Protein AF-A0AA35Q0X4-F1 (afdb_monomer)

InterPro domains:
  IPR004014 Cation-transporting P-type ATPase, N-terminal [PF00690] (19-60)
  IPR023298 P-type ATPase, transmembrane domain superfamily [SSF81665] (17-56)

Solvent-accessible surface area (backbone atoms only — not comparable to full-atom values): 4607 Å² total; per-residue (Å²): 129,84,78,85,72,82,80,69,72,91,84,68,101,56,67,74,91,77,46,55,73,67,56,45,26,60,74,67,71,36,45,91,90,74,44,69,53,73,67,58,50,55,53,47,60,73,69,34,76,77,99,65,82,89,80,67,83,86,77,62,74,78,80,78,114

Mean predicted aligned error: 9.2 Å

Sequence (65 aa):
MPKSQTVITAEYPKHPFLLTVEETAQALNTDIDKGLTTAQVNELHSKYPPNELDVGGTVPCSSML

Radius of gyration: 17.83 Å; Cα contacts (8 Å, |Δi|>4): 20; chains: 1; bounding box: 43×41×32 Å

Structure (mmCIF, N/CA/C/O backbone):
data_AF-A0AA35Q0X4-F1
#
_entry.id   AF-A0AA35Q0X4-F1
#
loop_
_atom_site.group_PDB
_atom_site.id
_atom_site.type_symbol
_atom_site.label_atom_id
_atom_site.label_alt_id
_atom_site.label_comp_id
_atom_site.label_asym_id
_atom_site.label_entity_id
_atom_site.label_seq_id
_atom_site.pdbx_PDB_ins_code
_atom_site.Cartn_x
_atom_site.Cartn_y
_atom_site.Cartn_z
_atom_site.occupancy
_atom_site.B_iso_or_equiv
_atom_site.auth_seq_id
_atom_site.auth_comp_id
_atom_site.auth_asym_id
_atom_site.auth_atom_id
_atom_site.pdbx_PDB_model_num
ATOM 1 N N . MET A 1 1 ? 33.584 -6.859 -5.027 1.00 42.44 1 MET A N 1
ATOM 2 C CA . MET A 1 1 ? 33.115 -6.632 -3.644 1.00 42.44 1 MET A CA 1
ATOM 3 C C . MET A 1 1 ? 31.598 -6.619 -3.692 1.00 42.44 1 MET A C 1
ATOM 5 O O . MET A 1 1 ? 31.091 -5.818 -4.474 1.00 42.44 1 MET A O 1
ATOM 9 N N . PRO A 1 2 ? 30.871 -7.506 -2.989 1.00 47.16 2 PRO A 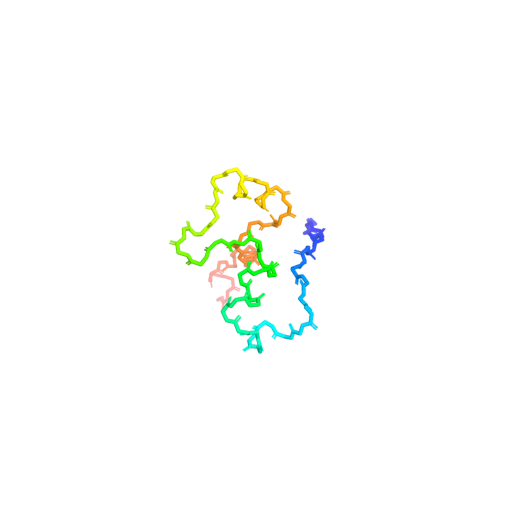N 1
ATOM 10 C CA . PRO A 1 2 ? 29.421 -7.369 -2.914 1.00 47.16 2 PRO A CA 1
ATOM 11 C C . PRO A 1 2 ? 29.125 -6.038 -2.222 1.00 47.16 2 PRO A C 1
ATOM 13 O O . PRO A 1 2 ? 29.741 -5.710 -1.204 1.00 47.16 2 PRO A O 1
ATOM 16 N N . LYS A 1 3 ? 28.271 -5.215 -2.831 1.00 49.59 3 LYS A N 1
ATOM 17 C CA . LYS A 1 3 ? 27.837 -3.963 -2.214 1.00 49.59 3 LYS A CA 1
ATOM 18 C C . LYS A 1 3 ? 27.093 -4.339 -0.936 1.00 49.59 3 LYS A C 1
ATOM 20 O O . LYS A 1 3 ? 26.146 -5.114 -0.992 1.00 49.59 3 LYS A O 1
ATOM 25 N N . SER A 1 4 ? 27.541 -3.825 0.206 1.00 52.09 4 SER A N 1
ATOM 26 C CA . SER A 1 4 ? 26.808 -3.973 1.461 1.00 52.09 4 SER A CA 1
ATOM 27 C C . SER A 1 4 ? 25.533 -3.141 1.339 1.00 52.09 4 SER A C 1
ATOM 29 O O . SER A 1 4 ? 25.565 -1.921 1.498 1.00 52.09 4 SER A O 1
ATOM 31 N N . GLN A 1 5 ? 24.439 -3.774 0.922 1.00 58.91 5 GLN A N 1
ATOM 32 C CA . GLN A 1 5 ? 23.145 -3.122 0.800 1.00 58.91 5 GLN A CA 1
ATOM 33 C C . GLN A 1 5 ? 22.583 -2.955 2.211 1.00 58.91 5 GLN A C 1
ATOM 35 O O . GLN A 1 5 ? 22.293 -3.939 2.889 1.00 58.91 5 GLN A O 1
ATOM 40 N N . THR A 1 6 ? 22.441 -1.715 2.676 1.00 60.28 6 THR A N 1
ATOM 41 C CA . THR A 1 6 ? 21.684 -1.439 3.900 1.00 60.28 6 THR A CA 1
ATOM 42 C C . THR A 1 6 ? 20.240 -1.867 3.656 1.00 60.28 6 THR A C 1
ATOM 44 O O . THR A 1 6 ? 19.527 -1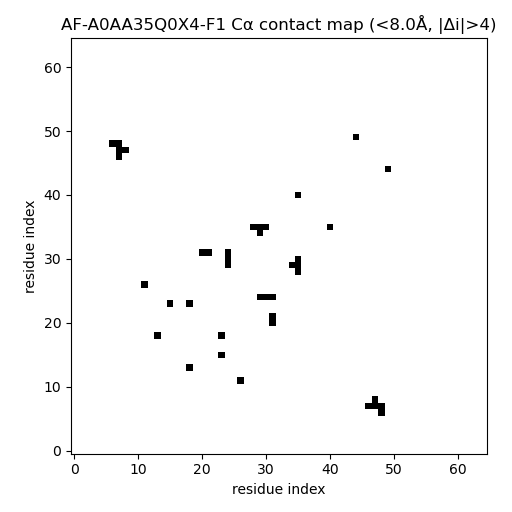.235 2.876 1.00 60.28 6 THR A O 1
ATOM 47 N N . VAL A 1 7 ? 19.820 -2.970 4.276 1.00 66.44 7 VAL A N 1
ATOM 48 C CA . VAL A 1 7 ? 18.450 -3.473 4.157 1.00 66.44 7 VAL A CA 1
ATOM 49 C C . VAL A 1 7 ? 17.549 -2.567 4.988 1.00 66.44 7 VAL A C 1
ATOM 51 O O . VAL A 1 7 ? 17.503 -2.668 6.211 1.00 66.44 7 VAL A O 1
ATOM 54 N N . ILE A 1 8 ? 16.854 -1.645 4.325 1.00 75.12 8 ILE A N 1
ATOM 55 C CA . ILE A 1 8 ? 15.796 -0.853 4.950 1.00 75.12 8 ILE A CA 1
ATOM 56 C C . ILE A 1 8 ? 14.559 -1.751 5.027 1.00 75.12 8 ILE A C 1
ATOM 58 O O . ILE A 1 8 ? 13.911 -2.013 4.015 1.00 75.12 8 ILE A O 1
ATOM 62 N N . THR A 1 9 ? 14.257 -2.260 6.220 1.00 77.19 9 THR A N 1
ATOM 63 C CA . THR A 1 9 ? 13.068 -3.081 6.487 1.00 77.19 9 THR A CA 1
ATOM 64 C C . THR A 1 9 ? 11.879 -2.212 6.890 1.00 77.19 9 THR A C 1
ATOM 66 O O . THR A 1 9 ? 12.047 -1.136 7.461 1.00 77.19 9 THR A O 1
ATOM 69 N N . ALA A 1 10 ? 10.659 -2.670 6.610 1.00 80.62 10 ALA A N 1
ATOM 70 C CA . ALA A 1 10 ? 9.459 -2.050 7.164 1.00 80.62 10 ALA A CA 1
ATOM 71 C C . ALA A 1 10 ? 9.313 -2.407 8.654 1.00 80.62 10 ALA A C 1
ATOM 73 O O . ALA A 1 10 ? 9.522 -3.558 9.037 1.00 80.62 10 ALA A O 1
ATOM 74 N N . GLU A 1 11 ? 8.943 -1.427 9.478 1.00 83.94 11 GLU A N 1
ATOM 75 C CA . GLU A 1 11 ? 8.710 -1.606 10.914 1.00 83.94 11 GLU A CA 1
ATOM 76 C C . GLU A 1 11 ? 7.213 -1.557 11.227 1.00 83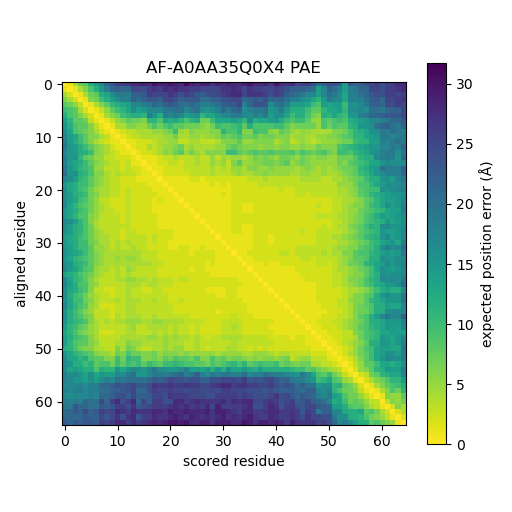.94 11 GLU A C 1
ATOM 78 O O . GLU A 1 11 ? 6.478 -0.753 10.654 1.00 83.94 11 GLU A O 1
ATOM 83 N N . TYR A 1 12 ? 6.769 -2.411 12.153 1.00 85.81 12 TYR A N 1
ATOM 84 C CA . TYR A 1 12 ? 5.364 -2.548 12.539 1.00 85.81 12 TYR A CA 1
ATOM 85 C C . TYR A 1 12 ? 5.224 -2.603 14.069 1.00 85.81 12 TYR A C 1
ATOM 87 O O . TYR A 1 12 ? 6.126 -3.116 14.735 1.00 85.81 12 TYR A O 1
ATOM 95 N N . PRO A 1 13 ? 4.089 -2.160 14.649 1.00 83.25 13 PRO A N 1
ATOM 96 C CA . PRO A 1 13 ? 3.880 -2.176 16.105 1.00 83.25 13 PRO A CA 1
ATOM 97 C C . PRO A 1 13 ? 3.871 -3.578 16.740 1.00 83.25 13 PRO A C 1
ATOM 99 O O . PRO A 1 13 ? 4.172 -3.737 17.920 1.00 83.25 13 PRO A O 1
ATOM 102 N N . LYS A 1 14 ? 3.491 -4.595 15.963 1.00 88.44 14 LYS A N 1
ATOM 103 C CA . LYS A 1 14 ? 3.499 -6.025 16.307 1.00 88.44 14 LYS A CA 1
ATOM 104 C C . LYS A 1 14 ? 3.814 -6.822 15.043 1.00 88.44 14 LYS A C 1
ATOM 106 O O . LYS A 1 14 ? 3.807 -6.263 13.946 1.00 88.44 14 LYS A O 1
ATOM 111 N N . HIS A 1 15 ? 4.085 -8.121 15.186 1.00 88.19 15 HIS A N 1
ATOM 112 C CA . HIS A 1 15 ? 4.346 -8.979 14.029 1.00 88.19 15 HIS A CA 1
ATOM 113 C C . HIS A 1 15 ? 3.198 -8.847 13.002 1.00 88.19 15 HIS A C 1
ATOM 115 O O . HIS A 1 15 ? 2.047 -9.027 13.408 1.00 88.19 15 HIS A O 1
ATOM 121 N N . PRO A 1 16 ? 3.465 -8.563 11.708 1.00 86.06 16 PRO A N 1
ATOM 122 C CA . PRO A 1 16 ? 2.428 -8.190 10.733 1.00 86.06 16 PRO A CA 1
ATOM 123 C C . PRO A 1 16 ? 1.278 -9.189 10.614 1.00 86.06 16 PRO A C 1
ATOM 125 O O . PRO A 1 16 ? 0.130 -8.804 10.449 1.00 86.06 16 PRO A O 1
ATOM 128 N N . PHE A 1 17 ? 1.575 -10.480 10.779 1.00 92.44 17 PHE A N 1
ATOM 129 C CA . PHE A 1 17 ? 0.573 -11.552 10.772 1.00 92.44 17 PHE A CA 1
ATOM 130 C C . PHE A 1 17 ? -0.512 -11.418 11.863 1.00 92.44 17 PHE A C 1
ATOM 132 O O . PHE A 1 17 ? -1.565 -12.034 11.762 1.00 92.44 17 PHE A O 1
ATOM 139 N N . LEU A 1 18 ? -0.253 -10.644 12.921 1.00 95.38 18 LEU A N 1
ATOM 140 C CA . LEU A 1 18 ? -1.172 -10.419 14.042 1.00 95.38 18 LEU A CA 1
ATOM 141 C C . LEU A 1 18 ? -1.974 -9.114 13.907 1.00 95.38 18 LEU A C 1
ATOM 143 O O . LEU A 1 18 ? -2.686 -8.734 14.841 1.00 95.38 18 LEU A O 1
ATOM 147 N N . LEU A 1 19 ? -1.806 -8.384 12.804 1.00 94.06 19 LEU A N 1
ATOM 148 C CA . LEU A 1 19 ? -2.572 -7.177 12.519 1.00 94.06 19 LEU A CA 1
ATOM 149 C C . LEU A 1 19 ? -3.930 -7.547 11.916 1.00 94.06 19 LEU A C 1
ATOM 151 O O . LEU A 1 19 ? -4.030 -8.484 11.123 1.00 94.06 19 LEU A O 1
ATOM 155 N N . THR A 1 20 ? -4.976 -6.795 12.259 1.00 96.06 20 THR A N 1
ATOM 156 C CA . THR A 1 20 ? -6.219 -6.825 11.477 1.00 96.06 20 THR A CA 1
ATOM 157 C C . THR A 1 20 ? -5.990 -6.206 10.098 1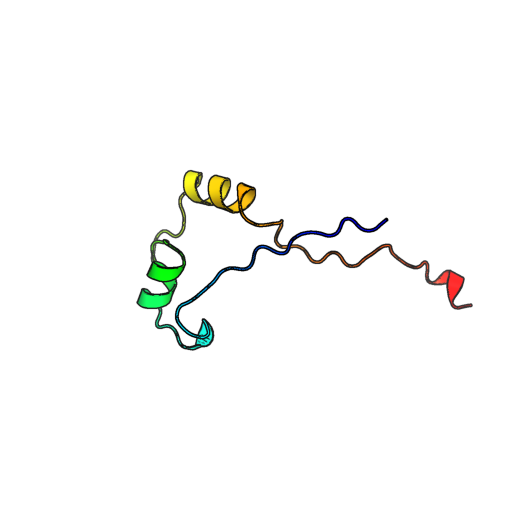.00 96.06 20 THR A C 1
ATOM 159 O O . THR A 1 20 ? -4.938 -5.620 9.814 1.00 96.06 20 THR A O 1
ATOM 162 N N . VAL A 1 21 ? -6.987 -6.315 9.221 1.00 95.31 21 VAL A N 1
ATOM 163 C CA . VAL A 1 21 ? -6.934 -5.698 7.890 1.00 95.31 21 VAL A CA 1
ATOM 164 C C . VAL A 1 21 ? -6.763 -4.180 8.007 1.00 95.31 21 VAL A C 1
ATOM 166 O O . VAL A 1 21 ? -5.899 -3.607 7.350 1.00 95.31 21 VAL A O 1
ATOM 169 N N . GLU A 1 22 ? -7.517 -3.539 8.898 1.00 96.19 22 GLU A N 1
ATOM 170 C CA . GLU A 1 22 ? -7.493 -2.092 9.122 1.00 96.19 22 GLU A CA 1
ATOM 171 C C . GLU A 1 22 ? -6.155 -1.635 9.708 1.00 96.19 22 GLU A C 1
ATOM 173 O O . GLU A 1 22 ? -5.569 -0.664 9.231 1.00 96.19 22 GLU A O 1
ATOM 178 N N . GLU A 1 23 ? -5.632 -2.364 10.700 1.00 95.19 23 GLU A N 1
ATOM 179 C CA . GLU A 1 23 ? -4.317 -2.079 11.283 1.00 95.19 23 GLU A CA 1
ATOM 180 C C . GLU A 1 23 ? -3.198 -2.228 10.240 1.00 95.19 23 GLU A C 1
ATOM 182 O O . GLU A 1 23 ? -2.258 -1.433 10.218 1.00 95.19 23 GLU A O 1
ATOM 187 N N . THR A 1 24 ? -3.305 -3.219 9.349 1.00 93.75 24 THR A N 1
ATOM 188 C CA . THR A 1 24 ? -2.347 -3.434 8.255 1.00 93.75 24 THR A CA 1
ATOM 189 C C . THR A 1 24 ? -2.406 -2.296 7.241 1.00 93.75 24 THR A C 1
ATOM 191 O O . THR A 1 24 ? -1.369 -1.747 6.871 1.00 93.75 24 THR A O 1
ATOM 194 N N . ALA A 1 25 ? -3.612 -1.906 6.819 1.00 95.31 25 ALA A N 1
ATOM 195 C CA . ALA A 1 25 ? -3.820 -0.811 5.877 1.00 95.31 25 ALA A CA 1
ATOM 196 C C . ALA A 1 25 ? -3.272 0.514 6.426 1.00 95.31 25 ALA A C 1
ATOM 198 O O . ALA A 1 25 ? -2.577 1.244 5.718 1.00 95.31 25 ALA A O 1
ATOM 199 N N . GLN A 1 26 ? -3.494 0.778 7.716 1.00 94.50 26 GLN A N 1
ATOM 200 C CA . GLN A 1 26 ? -2.948 1.947 8.395 1.00 94.50 26 GLN A CA 1
ATOM 201 C C . GLN A 1 26 ? -1.417 1.898 8.498 1.00 94.50 26 GLN A C 1
ATOM 203 O O . GLN A 1 26 ? -0.759 2.893 8.199 1.00 94.50 26 GLN A O 1
ATOM 208 N N . ALA A 1 27 ? -0.837 0.755 8.878 1.00 92.75 27 ALA A N 1
ATOM 209 C CA . ALA A 1 27 ? 0.615 0.601 8.989 1.00 92.75 27 ALA A CA 1
ATOM 210 C C . ALA A 1 27 ? 1.334 0.760 7.638 1.00 92.75 27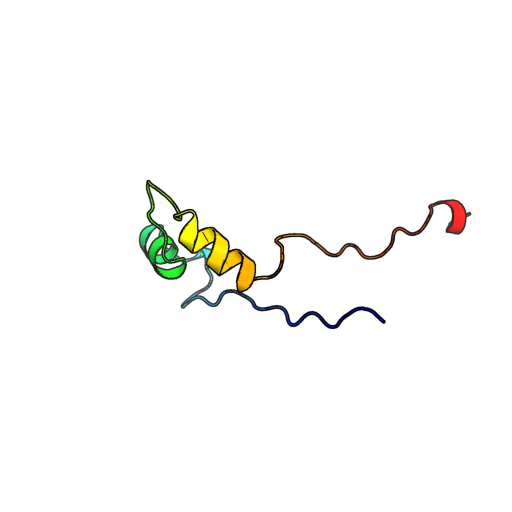 ALA A C 1
ATOM 212 O O . ALA A 1 27 ? 2.444 1.287 7.585 1.00 92.75 27 ALA A O 1
ATOM 213 N N . LEU A 1 28 ? 0.691 0.339 6.545 1.00 92.62 28 LEU A N 1
ATOM 214 C CA . LEU A 1 28 ? 1.205 0.468 5.179 1.00 92.62 28 LEU A CA 1
ATOM 215 C C . LEU A 1 28 ? 0.783 1.770 4.483 1.00 92.62 28 LEU A C 1
ATOM 217 O O . LEU A 1 28 ? 1.203 2.013 3.353 1.00 92.62 28 LEU A O 1
ATOM 221 N N . ASN A 1 29 ? -0.026 2.604 5.146 1.00 94.62 29 ASN A N 1
ATOM 222 C CA . ASN A 1 29 ? -0.599 3.835 4.602 1.00 94.62 29 ASN A CA 1
ATOM 223 C C . ASN A 1 29 ? -1.268 3.629 3.225 1.00 94.62 29 ASN A C 1
ATOM 225 O O . ASN A 1 29 ? -1.007 4.359 2.263 1.00 94.62 29 ASN A O 1
ATOM 229 N N . THR A 1 30 ? -2.106 2.597 3.128 1.00 97.19 30 THR A N 1
ATOM 230 C CA . THR A 1 30 ? -2.817 2.216 1.905 1.00 97.19 30 THR A CA 1
ATOM 231 C C . THR A 1 30 ? -4.323 2.140 2.136 1.00 97.19 30 THR A C 1
ATOM 233 O O . THR A 1 30 ? -4.782 1.913 3.254 1.00 97.19 30 THR A O 1
ATOM 236 N N . ASP A 1 31 ? -5.093 2.349 1.073 1.00 98.06 31 ASP A N 1
ATOM 237 C CA . ASP A 1 31 ? -6.541 2.166 1.084 1.00 98.06 31 ASP A CA 1
ATOM 238 C C . ASP A 1 31 ? -6.874 0.690 0.821 1.00 98.06 31 ASP A C 1
ATOM 240 O O . ASP A 1 31 ? -6.275 0.062 -0.052 1.00 98.06 31 ASP A O 1
ATOM 244 N N . ILE A 1 32 ? -7.825 0.133 1.572 1.00 97.56 32 ILE A N 1
ATOM 245 C CA . ILE A 1 32 ? -8.179 -1.293 1.495 1.00 97.56 32 ILE A CA 1
ATOM 246 C C . ILE A 1 32 ? -8.772 -1.655 0.126 1.00 97.56 32 ILE A C 1
ATOM 248 O O . ILE A 1 32 ? -8.471 -2.722 -0.406 1.00 97.56 32 ILE A O 1
ATOM 252 N N . ASP A 1 33 ? -9.575 -0.769 -0.460 1.00 97.94 33 ASP A N 1
ATOM 253 C CA . ASP A 1 33 ? -10.307 -1.047 -1.696 1.00 97.94 33 ASP A CA 1
ATOM 254 C C . ASP A 1 33 ? -9.555 -0.555 -2.938 1.00 97.94 33 ASP A C 1
ATOM 256 O O . ASP A 1 33 ? -9.702 -1.099 -4.033 1.00 97.94 33 ASP A O 1
ATOM 260 N N . LYS A 1 34 ? -8.760 0.507 -2.783 1.00 97.62 34 LYS A N 1
ATOM 261 C CA . LYS A 1 34 ? -8.110 1.221 -3.893 1.00 97.62 34 LYS A CA 1
ATOM 262 C C . LYS A 1 34 ? -6.604 1.003 -3.954 1.00 97.62 34 LYS A C 1
ATOM 264 O O . LYS A 1 34 ? -6.001 1.289 -4.988 1.00 97.62 34 LYS A O 1
ATOM 269 N N . GLY A 1 35 ? -5.997 0.512 -2.878 1.00 97.25 35 GLY A N 1
ATOM 270 C CA . GLY A 1 35 ? -4.558 0.324 -2.773 1.00 97.25 35 GLY A CA 1
ATOM 271 C C . GLY A 1 35 ? -3.775 1.640 -2.726 1.00 97.25 35 GLY A C 1
ATOM 272 O O . GLY A 1 35 ? -4.261 2.680 -2.276 1.00 97.25 35 GLY A O 1
ATOM 273 N N . LEU A 1 36 ? -2.512 1.578 -3.155 1.00 97.81 36 LEU A N 1
ATOM 274 C CA . LEU A 1 36 ? -1.610 2.728 -3.228 1.00 97.81 36 LEU A CA 1
ATOM 275 C C . LEU A 1 36 ? -1.802 3.510 -4.529 1.00 97.81 36 LEU A C 1
ATOM 277 O O . LEU A 1 36 ? -1.996 2.945 -5.604 1.00 97.81 36 LEU A O 1
ATOM 281 N N . THR A 1 37 ? -1.643 4.825 -4.445 1.00 98.19 37 THR A N 1
ATOM 282 C CA . THR A 1 37 ? -1.554 5.685 -5.629 1.00 98.19 37 THR A CA 1
ATOM 283 C C . THR A 1 37 ? -0.208 5.522 -6.339 1.00 98.19 37 THR A C 1
ATOM 285 O O . THR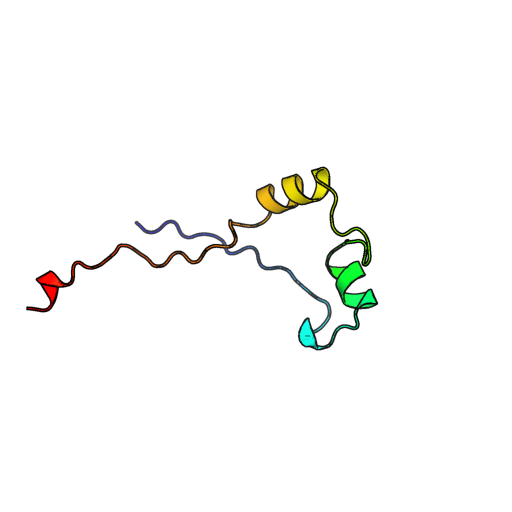 A 1 37 ? 0.802 5.165 -5.732 1.00 98.19 37 THR A O 1
ATOM 288 N N . THR A 1 38 ? -0.150 5.877 -7.625 1.00 98.00 38 THR A N 1
ATOM 289 C CA . THR A 1 38 ? 1.107 5.881 -8.396 1.00 98.00 38 THR A CA 1
ATOM 290 C C . THR A 1 38 ? 2.190 6.753 -7.753 1.00 98.00 38 THR A C 1
ATOM 292 O O . THR A 1 38 ? 3.360 6.381 -7.763 1.00 98.00 38 THR A O 1
ATOM 295 N N . ALA A 1 39 ? 1.813 7.893 -7.163 1.00 97.69 39 ALA A N 1
ATOM 296 C CA . ALA A 1 39 ? 2.752 8.765 -6.461 1.00 97.69 39 ALA A CA 1
ATOM 297 C C . ALA A 1 39 ? 3.382 8.053 -5.251 1.00 97.69 39 ALA A C 1
ATOM 299 O O . ALA A 1 39 ? 4.605 8.012 -5.140 1.00 97.69 39 ALA A O 1
ATOM 300 N N . GLN A 1 40 ? 2.561 7.404 -4.416 1.00 97.44 40 GLN A N 1
ATOM 301 C CA . GLN A 1 40 ? 3.037 6.635 -3.260 1.00 97.44 40 GLN A CA 1
ATOM 302 C C . GLN A 1 40 ? 3.930 5.463 -3.679 1.00 97.44 40 GLN A C 1
ATOM 304 O O . GLN A 1 40 ? 4.949 5.207 -3.045 1.00 97.44 40 GLN A O 1
ATOM 309 N N . VAL A 1 41 ? 3.589 4.767 -4.767 1.00 96.38 41 VAL A N 1
ATOM 310 C CA . VAL A 1 41 ? 4.419 3.681 -5.308 1.00 96.38 41 VAL A CA 1
ATOM 311 C C . VAL A 1 41 ? 5.811 4.196 -5.689 1.00 96.38 41 VAL A C 1
ATOM 313 O O . VAL A 1 41 ? 6.811 3.606 -5.287 1.00 96.38 41 VAL A O 1
ATOM 316 N N . ASN A 1 42 ? 5.898 5.327 -6.393 1.00 95.94 42 ASN A N 1
ATOM 317 C CA . ASN A 1 42 ? 7.182 5.915 -6.792 1.00 95.94 42 ASN A CA 1
ATOM 318 C C . ASN A 1 42 ? 8.039 6.347 -5.589 1.00 95.94 42 ASN A C 1
ATOM 320 O O . ASN A 1 42 ? 9.258 6.147 -5.583 1.00 95.94 42 ASN A O 1
ATOM 324 N N . GLU A 1 43 ? 7.411 6.907 -4.554 1.00 95.50 43 GLU A N 1
ATOM 325 C CA . GLU A 1 43 ? 8.088 7.248 -3.299 1.00 95.50 43 GLU A CA 1
ATOM 326 C C . GLU A 1 43 ? 8.630 5.996 -2.593 1.00 95.50 43 GLU A C 1
ATOM 328 O O . GLU A 1 43 ? 9.792 5.962 -2.181 1.00 95.50 43 GLU A O 1
ATOM 333 N N . LEU A 1 44 ? 7.825 4.933 -2.506 1.00 94.69 44 LEU A N 1
ATOM 334 C CA . LEU A 1 44 ? 8.219 3.675 -1.870 1.00 94.69 44 LEU A CA 1
ATOM 335 C C . LEU A 1 44 ? 9.342 2.968 -2.634 1.00 94.69 44 LEU A C 1
ATOM 337 O O . LEU A 1 44 ? 10.269 2.480 -1.995 1.00 94.69 44 LEU A O 1
ATOM 341 N N . HIS A 1 45 ? 9.326 2.980 -3.969 1.00 92.25 45 HIS A N 1
ATOM 342 C CA . HIS A 1 45 ? 10.427 2.455 -4.789 1.00 92.25 45 HIS A CA 1
ATOM 343 C C . HIS A 1 45 ? 11.741 3.215 -4.598 1.00 92.25 45 HIS A C 1
ATOM 345 O O . HIS A 1 45 ? 12.812 2.651 -4.799 1.00 92.25 45 HIS A O 1
ATOM 351 N N . SER A 1 46 ? 11.670 4.492 -4.219 1.00 91.75 46 SER A N 1
ATOM 352 C CA . SER A 1 46 ? 12.861 5.288 -3.915 1.00 91.75 46 SER A CA 1
ATOM 353 C C . SER A 1 46 ? 13.385 5.012 -2.502 1.00 91.75 46 SER A C 1
ATOM 355 O O . SER A 1 46 ? 14.576 5.173 -2.240 1.00 91.75 46 SER A O 1
ATOM 357 N N . LYS A 1 47 ? 12.498 4.608 -1.583 1.00 91.12 47 LYS A N 1
ATOM 358 C CA . LYS A 1 47 ? 12.810 4.346 -0.172 1.00 91.12 47 LYS A CA 1
ATOM 359 C C . LYS A 1 47 ? 13.273 2.912 0.087 1.00 91.12 47 LYS A C 1
ATOM 361 O O . LYS A 1 47 ? 14.181 2.705 0.888 1.00 91.12 47 LYS A O 1
ATOM 366 N N . TYR A 1 48 ? 12.620 1.935 -0.529 1.00 90.19 48 TYR A N 1
ATOM 367 C CA . TYR A 1 48 ? 12.872 0.514 -0.318 1.00 90.19 48 TYR A CA 1
ATOM 368 C C . TYR A 1 48 ? 13.632 -0.075 -1.507 1.00 90.19 48 TYR A C 1
ATOM 370 O O . TYR A 1 48 ? 13.412 0.345 -2.644 1.00 90.19 48 TYR A O 1
ATOM 378 N N . PRO A 1 49 ? 14.527 -1.049 -1.272 1.00 89.00 49 PRO A N 1
ATOM 379 C CA . PRO A 1 49 ? 15.193 -1.737 -2.366 1.00 89.00 49 PRO A CA 1
ATOM 380 C C . PRO A 1 49 ? 14.175 -2.488 -3.246 1.00 89.00 49 PRO A C 1
ATOM 382 O O . PRO A 1 49 ? 13.058 -2.769 -2.796 1.00 89.00 49 PRO A O 1
ATOM 385 N N . PRO A 1 50 ? 14.551 -2.846 -4.487 1.00 88.75 50 PRO A N 1
ATOM 386 C CA . PRO A 1 50 ? 13.723 -3.693 -5.336 1.00 88.75 50 PRO A CA 1
ATOM 387 C C . PRO A 1 50 ? 13.303 -4.979 -4.612 1.00 88.75 50 PRO A C 1
ATOM 389 O O . PRO A 1 50 ? 14.093 -5.569 -3.874 1.00 88.75 50 PRO A O 1
ATOM 392 N N . ASN A 1 51 ? 12.058 -5.415 -4.828 1.00 88.25 51 ASN A N 1
ATOM 393 C CA . ASN A 1 51 ? 11.528 -6.660 -4.264 1.00 88.25 51 ASN A CA 1
ATOM 394 C C . ASN A 1 51 ? 12.047 -7.873 -5.052 1.00 88.25 51 ASN A C 1
ATOM 396 O O . ASN A 1 51 ? 11.292 -8.576 -5.723 1.00 88.25 51 ASN A O 1
ATOM 400 N N . GLU A 1 52 ? 13.356 -8.070 -5.012 1.00 85.12 52 GLU A N 1
ATOM 401 C CA . GLU A 1 52 ? 14.050 -9.175 -5.651 1.00 85.12 52 GLU A CA 1
ATOM 402 C C . GLU A 1 52 ? 15.080 -9.763 -4.691 1.00 85.12 52 GLU A C 1
ATOM 404 O O . GLU A 1 52 ? 15.626 -9.079 -3.822 1.00 85.12 52 GLU A O 1
ATOM 409 N N . LEU A 1 53 ? 15.327 -11.061 -4.835 1.00 78.81 53 LEU A N 1
ATOM 410 C CA . LEU A 1 53 ? 16.411 -11.715 -4.123 1.00 78.81 53 LEU A CA 1
ATOM 411 C C . LEU A 1 53 ? 17.684 -11.547 -4.946 1.00 78.81 53 LEU A C 1
ATOM 413 O O . LEU A 1 53 ? 17.733 -11.972 -6.101 1.00 78.81 53 LEU A O 1
ATOM 417 N N . ASP A 1 54 ? 18.728 -10.992 -4.336 1.00 77.56 54 ASP A N 1
ATOM 418 C CA . ASP A 1 54 ? 20.077 -11.144 -4.873 1.00 77.56 54 ASP A CA 1
ATOM 419 C C . ASP A 1 54 ? 20.512 -12.599 -4.652 1.00 77.56 54 ASP A C 1
ATOM 421 O O . ASP A 1 54 ? 20.935 -12.994 -3.565 1.00 77.56 54 ASP A O 1
ATOM 425 N N . VAL A 1 55 ? 20.335 -13.423 -5.683 1.00 75.38 55 VAL A N 1
ATOM 426 C CA . VAL A 1 55 ? 20.675 -14.854 -5.664 1.00 75.38 55 VAL A CA 1
ATOM 427 C C .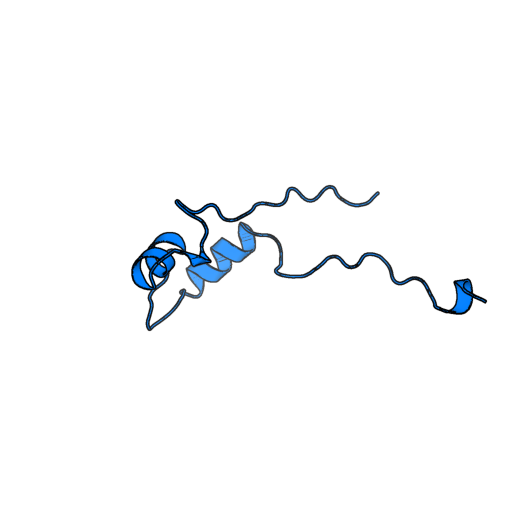 VAL A 1 55 ? 22.177 -15.117 -5.847 1.00 75.38 55 VAL A C 1
ATOM 429 O O . VAL A 1 55 ? 22.590 -16.276 -5.893 1.00 75.38 55 VAL A O 1
ATOM 432 N N . GLY A 1 56 ? 23.009 -14.070 -5.927 1.00 72.44 56 GLY A N 1
ATOM 433 C CA . GLY A 1 56 ? 24.426 -14.183 -6.254 1.00 72.44 56 GLY A CA 1
ATOM 434 C C . GLY A 1 56 ? 24.677 -14.595 -7.712 1.00 72.44 56 GLY A C 1
ATOM 435 O O . GLY A 1 56 ? 23.765 -14.902 -8.479 1.00 72.44 56 GLY A O 1
ATOM 436 N N . GLY A 1 57 ? 25.947 -14.579 -8.130 1.00 68.06 57 GLY A N 1
ATOM 437 C CA . GLY A 1 57 ? 26.339 -15.028 -9.469 1.00 68.06 57 GLY A CA 1
ATOM 438 C C . GLY A 1 57 ? 26.041 -16.517 -9.682 1.00 68.06 57 GLY A C 1
ATOM 439 O O . GLY A 1 57 ? 26.248 -17.333 -8.786 1.00 68.06 57 GLY A O 1
ATOM 440 N N . THR A 1 58 ? 25.589 -16.887 -10.881 1.00 65.69 58 THR A N 1
ATOM 441 C CA . THR A 1 58 ? 25.372 -18.293 -11.245 1.00 65.69 58 THR A CA 1
ATOM 442 C C . THR A 1 58 ? 26.700 -19.046 -11.254 1.00 65.69 58 THR A C 1
ATOM 444 O O . THR A 1 58 ? 27.625 -18.651 -11.967 1.00 65.69 58 THR A O 1
ATOM 447 N N . VAL A 1 59 ? 26.791 -20.158 -10.525 1.00 65.56 59 VAL A N 1
ATOM 448 C CA . VAL A 1 59 ? 27.890 -21.117 -10.686 1.00 65.56 59 VAL A CA 1
ATOM 449 C C . VAL A 1 59 ? 27.541 -22.024 -11.876 1.00 65.56 59 VAL A C 1
ATOM 451 O O . VAL A 1 59 ? 26.496 -22.678 -11.836 1.00 65.56 59 VAL A O 1
ATOM 454 N N . PRO A 1 60 ? 28.345 -22.073 -12.955 1.00 65.88 60 PRO A N 1
ATOM 455 C CA . PRO A 1 60 ? 28.097 -23.003 -14.053 1.00 65.88 60 PRO A CA 1
ATOM 456 C C . PRO A 1 60 ? 28.135 -24.448 -13.542 1.00 65.88 60 PRO A C 1
ATOM 458 O O . PRO A 1 60 ? 29.085 -24.833 -12.869 1.00 65.88 60 PRO A O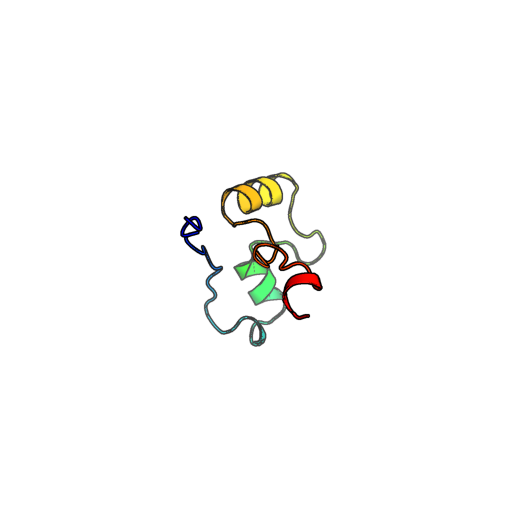 1
ATOM 461 N N . CYS A 1 61 ? 27.156 -25.284 -13.908 1.00 61.78 61 CYS A N 1
ATOM 462 C CA . CYS A 1 61 ? 27.141 -26.707 -13.520 1.00 61.78 61 CYS A CA 1
ATOM 463 C C . CYS A 1 61 ? 28.408 -27.477 -13.949 1.00 61.78 61 CYS A C 1
ATOM 465 O O . CYS A 1 61 ? 28.731 -28.501 -13.357 1.00 61.78 61 CYS A O 1
ATOM 467 N N . SER A 1 62 ? 29.157 -26.974 -14.937 1.00 67.12 62 SER A N 1
ATOM 468 C CA . SER A 1 62 ? 30.440 -27.539 -15.373 1.00 67.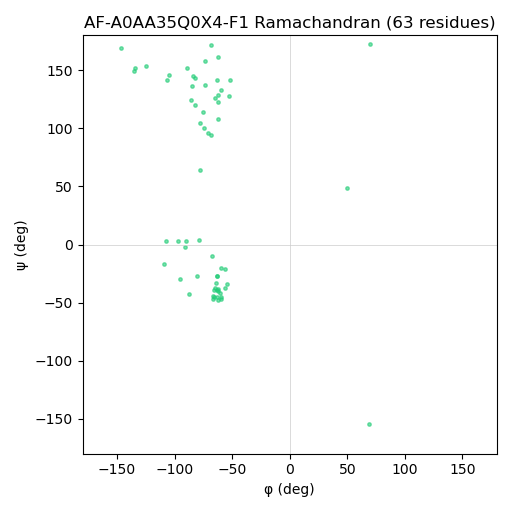12 62 SER A CA 1
ATOM 469 C C . SER A 1 62 ? 31.567 -27.420 -14.345 1.00 67.12 62 SER A C 1
ATOM 471 O O . SER A 1 62 ? 32.622 -27.992 -14.569 1.00 67.12 62 SER A O 1
ATOM 473 N N . SER A 1 63 ? 31.395 -26.672 -13.250 1.00 58.19 63 SER A N 1
ATOM 474 C CA . SER A 1 63 ? 32.386 -26.616 -12.168 1.00 58.19 63 SER A CA 1
ATOM 475 C C . SER A 1 63 ? 32.163 -27.676 -11.080 1.00 58.19 63 SER A C 1
ATOM 477 O O . SER A 1 63 ? 32.861 -27.645 -10.070 1.00 58.19 63 SER A O 1
ATOM 479 N N . MET A 1 64 ? 31.162 -28.554 -11.236 1.00 58.97 64 MET A N 1
ATOM 480 C CA . MET A 1 64 ? 30.868 -29.667 -10.318 1.00 58.97 64 MET A CA 1
ATOM 481 C C . MET A 1 64 ? 31.228 -31.052 -10.893 1.00 58.97 64 MET A C 1
ATOM 483 O O . MET A 1 64 ? 30.964 -32.058 -10.236 1.00 58.97 64 MET A O 1
ATOM 487 N N . LEU A 1 65 ? 31.811 -31.106 -12.098 1.00 50.72 65 LEU A N 1
ATOM 488 C CA . LEU A 1 65 ? 32.373 -32.305 -12.736 1.00 50.72 65 LEU A CA 1
ATOM 489 C C . LEU A 1 65 ? 33.893 -32.161 -12.840 1.00 50.72 65 LEU A C 1
ATOM 491 O O . LEU A 1 65 ? 34.580 -33.186 -12.648 1.00 50.72 65 LEU A O 1
#

Foldseek 3Di:
DPPPDPQPDQDAPDDLVPDDLVSNCVSLVADSVHGDDPVVVVVVCVVGPPPDDCPDDDDPPVVVD

Nearest PDB structures (foldseek):
  8iww-assembly1_A  TM=6.806E-01  e=9.928E-01  Homo sapiens

pLDDT: mean 82.98, std 15.67, range [42.44, 98.19]

Secondary structure (DSSP, 8-state):
------------SS-GGGS-HHHHHHHTT-BTTTB--HHHHHHHHHHS--S-----SPPPGGG--

Organism: NCBI:txid1926264